Protein AF-A0A1Y1LLU5-F1 (afdb_monomer_lite)

Organism: Photinus pyralis (NCBI:txid7054)

Foldseek 3Di:
DPPPPPPPPDDPDPDADPDWDDDPNDTDRDDDDQVRLQCVQLVVCVVVVHPPSVVRGNCVVLVVVLVVCVVVVHDPLRSCVSNPPPPPVVVVVVVVVVVVVVPPPPPVVVVVVVPDD

Secondary structure (DSSP, 8-state):
--S----------S---S-EEEETTEEEE-PPPHHHHHHHHHHHHHHTT-S-GGG--THHHHHHHHHHHHHTT--HHHHHHHHS-STTHHHHHHHHHHHHHHHS--HHHHHHTSS--

Radius of gyration: 25.37 Å; chains: 1; bounding box: 86×36×38 Å

pLDDT: mean 70.32, std 16.19, range [38.69, 91.88]

Sequence (117 aa):
TLIKKVCKSTSIHSNSSTTLTFRNGYCINAPIGINTIDKMPRIIADFLQLPNPELYTGHCFRRSSVTQVANSGGDMTTIKRHVAEGYIDTAESRRLAVAEMLSVPSKYHILKRLCEP

Structure (mmCIF, N/CA/C/O backbone):
data_AF-A0A1Y1LLU5-F1
#
_entry.id   AF-A0A1Y1LLU5-F1
#
loop_
_atom_site.group_PDB
_atom_site.id
_atom_site.type_symbol
_atom_site.label_atom_id
_atom_site.label_alt_id
_atom_site.label_comp_id
_atom_site.label_asym_id
_atom_site.label_entity_id
_atom_site.label_seq_id
_atom_site.pdbx_PDB_ins_code
_atom_site.Cartn_x
_atom_site.Cartn_y
_atom_site.Cartn_z
_atom_site.occupancy
_atom_site.B_iso_or_equiv
_atom_site.auth_seq_id
_atom_site.auth_comp_id
_atom_site.auth_asym_id
_atom_site.auth_atom_id
_atom_site.pdbx_PDB_model_num
ATOM 1 N N . THR A 1 1 ? -15.930 23.152 2.549 1.00 39.94 1 THR A N 1
ATOM 2 C CA . THR A 1 1 ? -14.935 23.833 3.411 1.00 39.94 1 THR A CA 1
ATOM 3 C C . THR A 1 1 ? -14.328 22.803 4.345 1.00 39.94 1 THR A C 1
ATOM 5 O O . THR A 1 1 ? -15.098 21.991 4.823 1.00 39.94 1 THR A O 1
ATOM 8 N N . LEU A 1 2 ? -13.001 22.823 4.569 1.00 40.31 2 LEU A N 1
ATOM 9 C CA . LEU A 1 2 ? -12.196 21.907 5.423 1.00 40.31 2 LEU A CA 1
ATOM 10 C C . LEU A 1 2 ? -11.565 20.648 4.785 1.00 40.31 2 LEU A C 1
ATOM 12 O O . LEU A 1 2 ? -11.556 19.593 5.395 1.00 40.31 2 LEU A O 1
ATOM 16 N N . ILE A 1 3 ? -10.908 20.764 3.623 1.00 39.59 3 ILE A N 1
ATOM 17 C CA . ILE A 1 3 ? -9.752 19.883 3.310 1.00 39.59 3 ILE A CA 1
ATOM 18 C C . ILE A 1 3 ? -8.638 20.662 2.593 1.00 39.59 3 ILE A C 1
ATOM 20 O O . ILE A 1 3 ? -7.985 20.192 1.668 1.00 39.59 3 ILE A O 1
ATOM 24 N N . LYS A 1 4 ? -8.438 21.922 2.987 1.00 41.09 4 LYS A N 1
ATOM 25 C CA . LYS A 1 4 ? -7.309 22.740 2.528 1.00 41.09 4 LYS A CA 1
ATOM 26 C C . LYS A 1 4 ? -6.692 23.461 3.715 1.00 41.09 4 LYS A C 1
ATOM 28 O O . LYS A 1 4 ? -6.829 24.667 3.877 1.00 41.09 4 LYS A O 1
ATOM 33 N N . LYS A 1 5 ? -5.994 22.702 4.551 1.00 38.69 5 LYS A N 1
ATOM 34 C CA . LYS A 1 5 ? -4.865 23.242 5.306 1.00 38.69 5 LYS A CA 1
ATOM 35 C C . LYS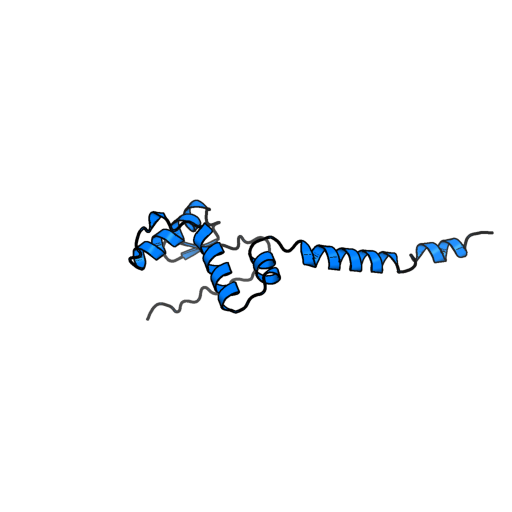 A 1 5 ? -3.702 22.300 5.053 1.00 38.69 5 LYS A C 1
ATOM 37 O O . LYS A 1 5 ? -3.439 21.376 5.810 1.00 38.69 5 LYS A O 1
ATOM 42 N N . VAL A 1 6 ? -3.123 22.493 3.868 1.00 44.34 6 VAL A N 1
ATOM 43 C CA . VAL A 1 6 ? -1.887 21.862 3.414 1.00 44.34 6 VAL A CA 1
ATOM 44 C C . VAL A 1 6 ? -0.883 22.006 4.547 1.00 44.34 6 VAL A C 1
ATOM 46 O O . VAL A 1 6 ? -0.507 23.122 4.910 1.00 44.34 6 VAL A O 1
ATOM 49 N N . CYS A 1 7 ? -0.531 20.870 5.146 1.00 41.09 7 CYS A N 1
ATOM 50 C CA . CYS A 1 7 ? 0.595 20.747 6.050 1.00 41.09 7 CYS A CA 1
ATOM 51 C C . CYS A 1 7 ? 1.797 21.303 5.283 1.00 41.09 7 CYS A C 1
ATOM 53 O O . CYS A 1 7 ? 2.224 20.721 4.289 1.00 41.09 7 CYS A O 1
ATOM 55 N N . LYS A 1 8 ? 2.232 22.509 5.653 1.00 40.09 8 LYS A N 1
ATOM 56 C CA . LYS A 1 8 ? 3.354 23.208 5.030 1.00 40.09 8 LYS A CA 1
ATOM 57 C C . LYS A 1 8 ? 4.548 22.260 5.129 1.00 40.09 8 LYS A C 1
ATOM 59 O O . LYS A 1 8 ? 4.920 21.895 6.240 1.00 40.09 8 LYS A O 1
ATOM 64 N N . SER A 1 9 ? 5.067 21.808 3.988 1.00 40.53 9 SER A N 1
ATOM 65 C CA . SER A 1 9 ? 6.236 20.933 3.913 1.00 40.53 9 SER A CA 1
ATOM 66 C C . SER A 1 9 ? 7.421 21.634 4.565 1.00 40.53 9 SER A C 1
ATOM 68 O O . SER A 1 9 ? 8.080 22.472 3.953 1.00 40.53 9 SER A O 1
ATOM 70 N N . THR A 1 10 ? 7.657 21.330 5.837 1.00 42.62 10 THR A N 1
ATOM 71 C CA . THR A 1 10 ? 8.882 21.701 6.527 1.00 42.62 10 THR A CA 1
ATOM 72 C C . THR A 1 10 ? 10.021 20.939 5.865 1.00 42.62 10 THR A C 1
ATOM 74 O O . THR A 1 10 ? 9.964 19.718 5.745 1.00 42.62 10 THR A O 1
ATOM 77 N N . SER A 1 11 ? 11.002 21.711 5.398 1.00 39.03 11 SER A N 1
ATOM 78 C CA . SER A 1 11 ? 12.353 21.325 4.991 1.00 39.03 11 SER A CA 1
ATOM 79 C C . SER A 1 11 ? 12.754 19.911 5.426 1.00 39.03 11 SER A C 1
ATOM 81 O O . SER A 1 11 ? 12.921 19.625 6.612 1.00 39.03 11 SER A O 1
ATOM 83 N N . ILE A 1 12 ? 12.911 19.045 4.430 1.00 46.44 12 ILE A N 1
ATOM 84 C CA . ILE A 1 12 ? 13.536 17.728 4.530 1.00 46.44 12 ILE A CA 1
ATOM 85 C C . ILE A 1 12 ? 15.015 17.962 4.870 1.00 46.44 12 ILE A C 1
ATOM 87 O O . ILE A 1 12 ? 15.839 18.169 3.984 1.00 46.44 12 ILE A O 1
ATOM 91 N N . HIS A 1 13 ? 15.345 17.985 6.161 1.00 38.91 13 HIS A N 1
ATOM 92 C CA . HIS A 1 13 ? 16.719 17.888 6.647 1.00 38.91 13 HIS A CA 1
ATOM 93 C C . HIS A 1 13 ? 16.867 16.578 7.440 1.00 38.91 13 HIS A C 1
ATOM 95 O O . HIS A 1 13 ? 15.957 16.160 8.155 1.00 38.91 13 HIS A O 1
ATOM 101 N N . SER A 1 14 ? 17.988 15.913 7.174 1.00 52.91 14 SER A N 1
ATOM 102 C CA . SER A 1 14 ? 18.435 14.547 7.491 1.00 52.91 14 SER A CA 1
ATOM 103 C C . SER A 1 14 ? 17.837 13.803 8.709 1.00 52.91 14 SER A C 1
ATOM 105 O O . SER A 1 14 ? 17.745 14.321 9.816 1.00 52.91 14 SER A O 1
ATOM 107 N N . ASN A 1 15 ? 17.547 12.507 8.477 1.00 51.94 15 ASN A N 1
ATOM 108 C CA . ASN A 1 15 ? 17.123 11.442 9.416 1.00 51.94 15 ASN A CA 1
ATOM 109 C C . ASN A 1 15 ? 15.647 11.420 9.877 1.00 51.94 15 ASN A C 1
ATOM 111 O O . ASN A 1 15 ? 15.359 11.078 11.022 1.00 51.94 15 ASN A O 1
ATOM 115 N N . SER A 1 16 ? 14.688 11.736 9.001 1.00 55.38 16 SER A N 1
ATOM 116 C CA . SER A 1 16 ? 13.254 11.696 9.333 1.00 55.38 16 SER A CA 1
ATOM 117 C C . SER A 1 16 ? 12.587 10.374 8.928 1.00 55.38 16 SER A C 1
ATOM 119 O O . SER A 1 16 ? 12.651 9.954 7.775 1.00 55.38 16 SER A O 1
ATOM 121 N N . SER A 1 17 ? 11.909 9.716 9.877 1.00 58.12 17 SER A N 1
ATOM 122 C CA . SER A 1 17 ? 11.008 8.596 9.585 1.00 58.12 17 SER A CA 1
ATOM 123 C C . SER A 1 17 ? 9.943 9.045 8.577 1.00 58.12 17 SER A C 1
ATOM 125 O O . SER A 1 17 ? 9.296 10.071 8.760 1.00 58.12 17 SER A O 1
ATOM 127 N N . THR A 1 18 ? 9.757 8.297 7.493 1.00 63.16 18 THR A N 1
ATOM 128 C CA . THR A 1 18 ? 8.875 8.634 6.357 1.00 63.16 18 THR A CA 1
ATOM 129 C C . THR A 1 18 ? 7.378 8.448 6.644 1.00 63.16 18 THR A C 1
ATOM 131 O O . THR A 1 18 ? 6.568 8.393 5.721 1.00 63.16 18 THR A O 1
ATOM 134 N N . THR A 1 19 ? 6.972 8.364 7.913 1.00 68.81 19 THR A N 1
ATOM 135 C CA . THR A 1 19 ? 5.587 8.088 8.312 1.00 68.81 19 THR A CA 1
ATOM 136 C C . THR A 1 19 ? 5.070 9.134 9.292 1.00 68.81 19 THR A C 1
ATOM 138 O O . THR A 1 19 ? 5.678 9.386 10.329 1.00 68.81 19 THR A O 1
ATOM 141 N N . LEU A 1 20 ? 3.908 9.710 8.986 1.00 78.50 20 LEU A N 1
AT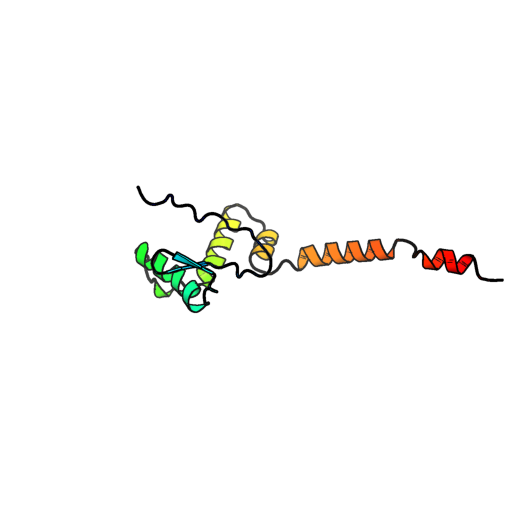OM 142 C CA . LEU A 1 20 ? 3.242 10.700 9.829 1.00 78.50 20 LEU A CA 1
ATOM 143 C C . LEU A 1 20 ? 1.993 10.088 10.463 1.00 78.50 20 LEU A C 1
ATOM 145 O O . LEU A 1 20 ? 1.214 9.414 9.793 1.00 78.50 20 LEU A O 1
ATOM 149 N N . THR A 1 21 ? 1.778 10.361 11.747 1.00 77.81 21 THR A N 1
ATOM 150 C CA . THR A 1 21 ? 0.544 10.005 12.453 1.00 77.81 21 THR A CA 1
ATOM 151 C C . THR A 1 21 ? -0.228 11.273 12.790 1.00 77.81 21 THR A C 1
ATOM 153 O O . THR A 1 21 ? 0.334 12.221 13.338 1.00 77.81 21 THR A O 1
ATOM 156 N N . PHE A 1 22 ? -1.527 11.294 12.502 1.00 81.12 22 PHE A N 1
ATOM 157 C CA . PHE A 1 22 ? -2.398 12.402 12.884 1.00 81.12 22 PHE A CA 1
ATOM 158 C C . PHE A 1 22 ? -3.023 12.134 14.256 1.00 81.12 22 PHE A C 1
ATOM 160 O O . PHE A 1 22 ? -3.690 11.116 14.447 1.00 81.12 22 PHE A O 1
ATOM 167 N N . ARG A 1 23 ? -2.805 13.028 15.226 1.00 77.44 23 ARG A N 1
ATOM 168 C CA . ARG A 1 23 ? -3.409 12.952 16.565 1.00 77.44 23 ARG A CA 1
ATOM 169 C C . ARG A 1 23 ? -3.881 14.328 17.008 1.00 77.44 23 ARG A C 1
ATOM 171 O O . ARG A 1 23 ? -3.129 15.294 16.942 1.00 77.44 23 ARG A O 1
ATOM 178 N N . ASN A 1 24 ? -5.122 14.402 17.487 1.00 79.00 24 ASN A N 1
ATOM 179 C CA . ASN A 1 24 ? -5.699 15.598 18.108 1.00 79.00 24 ASN A CA 1
ATOM 180 C C . ASN A 1 24 ? -5.564 16.894 17.273 1.00 79.00 24 ASN A C 1
ATOM 182 O O . ASN A 1 24 ? -5.330 17.964 17.825 1.00 79.00 24 ASN A O 1
ATOM 186 N N . GLY A 1 25 ? -5.658 16.801 15.941 1.00 82.12 25 GLY A N 1
ATOM 187 C CA . GLY A 1 25 ? -5.526 17.958 15.043 1.00 82.12 25 GLY A CA 1
ATOM 188 C C . GLY A 1 25 ? -4.099 18.273 14.571 1.00 82.12 25 GLY A C 1
ATOM 189 O O . GLY A 1 25 ? -3.932 19.166 13.741 1.00 82.12 25 GLY A O 1
ATOM 190 N N . TYR A 1 26 ? -3.086 17.541 15.047 1.00 80.88 26 TYR A N 1
ATOM 191 C CA . TYR A 1 26 ? -1.675 17.767 14.724 1.00 80.88 26 TYR A CA 1
ATOM 192 C C . TYR A 1 26 ? -1.040 16.560 14.021 1.00 80.88 26 TYR A C 1
ATOM 194 O O . TYR A 1 26 ? -1.361 15.403 14.306 1.00 80.88 26 TYR A O 1
ATOM 202 N N . CYS A 1 27 ? -0.100 16.838 13.114 1.00 81.25 27 CYS A N 1
ATOM 203 C CA . CYS A 1 27 ? 0.746 15.829 12.479 1.00 81.25 27 CYS A CA 1
ATOM 204 C C . CYS A 1 27 ? 1.982 15.580 13.348 1.00 81.25 27 CYS A C 1
ATOM 206 O O . CYS A 1 27 ? 2.773 16.493 13.576 1.00 81.25 27 CYS A O 1
ATOM 208 N N . ILE A 1 28 ? 2.157 14.345 13.805 1.00 80.88 28 ILE A N 1
ATOM 209 C CA . ILE A 1 28 ? 3.314 13.904 14.583 1.00 80.88 28 ILE A CA 1
ATOM 210 C C . ILE A 1 28 ? 4.167 13.006 13.688 1.00 80.88 28 ILE A C 1
ATOM 212 O O . ILE A 1 28 ? 3.646 12.091 13.045 1.00 80.88 28 ILE A O 1
ATOM 216 N N . ASN A 1 29 ? 5.478 13.247 13.657 1.00 74.50 29 ASN A N 1
ATOM 217 C CA . ASN A 1 29 ? 6.423 12.344 13.011 1.00 74.50 29 ASN A CA 1
ATOM 218 C C . ASN A 1 29 ? 6.681 11.148 13.937 1.00 74.50 29 ASN A C 1
ATOM 220 O O . ASN A 1 29 ? 7.522 11.212 14.831 1.00 74.50 29 ASN A O 1
ATOM 224 N N . ALA A 1 30 ? 5.870 10.104 13.783 1.00 76.75 30 ALA A N 1
ATOM 225 C CA . ALA A 1 30 ? 5.935 8.890 14.580 1.00 76.75 30 ALA A CA 1
ATOM 226 C C . ALA A 1 30 ? 5.933 7.672 13.645 1.00 76.75 30 ALA A C 1
ATOM 228 O O . ALA A 1 30 ? 5.094 7.619 12.737 1.00 76.75 30 ALA A O 1
ATOM 229 N N . PRO A 1 31 ? 6.831 6.692 13.863 1.00 75.19 31 PRO A N 1
ATOM 230 C CA . PRO A 1 31 ? 6.856 5.462 13.087 1.00 75.19 31 PRO A CA 1
ATOM 231 C C . PRO A 1 31 ? 5.524 4.720 13.231 1.00 75.19 31 PRO A C 1
ATOM 233 O O . PRO A 1 31 ? 5.091 4.400 14.340 1.00 75.19 31 PRO A O 1
ATOM 236 N N . ILE A 1 32 ? 4.859 4.447 12.107 1.00 79.38 32 ILE A N 1
ATOM 237 C CA . ILE A 1 32 ? 3.643 3.631 12.103 1.00 79.38 32 ILE A CA 1
ATOM 238 C C . ILE A 1 32 ? 4.047 2.169 12.322 1.00 79.38 32 ILE A C 1
ATOM 240 O O . ILE A 1 32 ? 4.850 1.615 11.575 1.00 79.38 32 ILE A O 1
ATOM 244 N N . GLY A 1 33 ? 3.479 1.536 13.349 1.00 78.38 33 GLY A N 1
ATOM 245 C CA . GLY A 1 33 ? 3.719 0.122 13.631 1.00 78.38 33 GLY A CA 1
ATOM 246 C C . GLY A 1 33 ? 3.065 -0.810 12.605 1.00 78.38 33 GLY A C 1
ATOM 247 O O . GLY A 1 33 ? 2.010 -0.497 12.048 1.00 78.38 33 GLY A O 1
ATOM 248 N N . ILE A 1 34 ? 3.649 -1.999 12.419 1.00 78.00 34 ILE A N 1
ATOM 249 C CA . ILE A 1 34 ? 3.132 -3.037 11.509 1.00 78.00 34 ILE A CA 1
ATOM 250 C C . ILE A 1 34 ? 1.670 -3.397 11.806 1.00 78.00 34 ILE A C 1
ATOM 252 O O . ILE A 1 34 ? 0.867 -3.504 10.887 1.00 78.00 34 ILE A O 1
ATOM 256 N N . ASN A 1 35 ? 1.294 -3.449 13.088 1.00 81.69 35 ASN A N 1
ATOM 257 C CA . ASN A 1 35 ? -0.072 -3.741 13.535 1.00 81.69 35 ASN A CA 1
ATOM 258 C C . ASN A 1 35 ? -1.100 -2.702 13.068 1.00 81.69 35 ASN A C 1
ATOM 260 O O . ASN A 1 35 ? -2.287 -3.002 12.989 1.00 81.69 35 ASN A O 1
ATOM 264 N N . THR A 1 36 ? -0.667 -1.468 12.807 1.00 81.75 36 THR A N 1
ATOM 265 C CA . THR A 1 36 ? -1.544 -0.412 12.297 1.00 81.75 36 THR A CA 1
ATOM 266 C C . THR A 1 36 ? -1.714 -0.552 10.791 1.00 81.75 36 THR A C 1
ATOM 268 O O . THR A 1 36 ? -2.839 -0.482 10.308 1.00 81.75 36 THR A O 1
ATOM 271 N N . ILE A 1 37 ? -0.623 -0.792 10.052 1.00 82.31 37 ILE A N 1
ATOM 272 C CA . ILE A 1 37 ? -0.676 -0.990 8.595 1.00 82.31 37 ILE A CA 1
ATOM 273 C C . ILE A 1 37 ? -1.455 -2.260 8.243 1.00 82.31 37 ILE A C 1
ATOM 275 O O . ILE A 1 37 ? -2.239 -2.242 7.301 1.00 82.31 37 ILE A O 1
ATOM 279 N N . ASP A 1 38 ? -1.302 -3.330 9.021 1.00 83.25 38 ASP A N 1
ATOM 280 C CA . ASP A 1 38 ? -1.991 -4.601 8.784 1.00 83.25 38 ASP A CA 1
ATOM 281 C C . ASP A 1 38 ? -3.517 -4.502 8.948 1.00 83.25 38 ASP A C 1
ATOM 283 O O . ASP A 1 38 ? -4.262 -5.173 8.242 1.00 83.25 38 ASP A O 1
ATOM 287 N N . LYS A 1 39 ? -3.991 -3.595 9.813 1.00 86.31 39 LYS A N 1
ATOM 288 C CA . LYS A 1 39 ? -5.424 -3.335 10.031 1.00 86.31 39 LYS A CA 1
ATOM 289 C C . LYS A 1 39 ? -6.048 -2.396 8.997 1.00 86.31 39 LYS A C 1
ATOM 291 O O . LYS A 1 39 ? -7.270 -2.366 8.876 1.00 86.31 39 LYS A O 1
ATOM 296 N N . MET A 1 40 ? -5.252 -1.618 8.262 1.00 87.25 40 MET A N 1
ATOM 297 C CA . MET A 1 40 ? -5.772 -0.650 7.284 1.00 87.25 40 MET A CA 1
ATOM 298 C C . MET A 1 40 ? -6.640 -1.292 6.186 1.00 87.25 40 MET A C 1
ATOM 300 O O . MET A 1 40 ? -7.731 -0.778 5.945 1.00 87.25 40 MET A O 1
ATOM 304 N N . PRO A 1 41 ? -6.240 -2.408 5.544 1.00 85.56 41 PRO A N 1
ATOM 305 C CA . PRO A 1 41 ? -7.060 -3.084 4.537 1.00 85.56 41 PRO A CA 1
ATOM 306 C C . PRO A 1 41 ? -8.408 -3.544 5.086 1.00 85.56 41 PRO A C 1
ATOM 308 O O . PRO A 1 41 ? -9.420 -3.369 4.415 1.00 85.56 41 PRO A O 1
ATOM 311 N N . ARG A 1 42 ? -8.431 -4.063 6.318 1.00 87.94 42 ARG A N 1
ATOM 312 C CA . ARG A 1 42 ? -9.663 -4.449 7.007 1.00 87.94 42 ARG A CA 1
ATOM 313 C C . ARG A 1 42 ? -10.595 -3.255 7.216 1.00 87.94 42 ARG A C 1
ATOM 315 O O . ARG A 1 42 ? -11.760 -3.341 6.858 1.00 87.94 42 ARG A O 1
ATOM 322 N N . ILE A 1 43 ? -10.079 -2.128 7.717 1.00 88.31 43 ILE A N 1
ATOM 323 C CA . ILE A 1 43 ? -10.877 -0.900 7.910 1.00 88.31 43 ILE A CA 1
ATOM 324 C C . ILE A 1 43 ? -11.464 -0.414 6.576 1.00 88.31 43 ILE A C 1
ATOM 326 O O . ILE A 1 43 ? -12.616 0.007 6.518 1.00 88.31 43 ILE A O 1
ATOM 330 N N . ILE A 1 44 ? -10.683 -0.484 5.494 1.00 88.81 44 ILE A N 1
ATOM 331 C CA . ILE A 1 44 ? -11.141 -0.118 4.148 1.00 88.81 44 ILE A CA 1
ATOM 332 C C . ILE A 1 44 ? -12.231 -1.084 3.660 1.00 88.81 44 ILE A C 1
ATOM 334 O O . ILE A 1 44 ? -13.223 -0.636 3.089 1.00 88.81 44 ILE A O 1
ATOM 338 N N . ALA A 1 45 ? -12.073 -2.389 3.895 1.00 88.56 45 ALA A N 1
ATOM 339 C CA . ALA A 1 45 ? -13.060 -3.403 3.529 1.00 88.56 45 ALA A CA 1
ATOM 340 C C . ALA A 1 45 ? -14.373 -3.246 4.313 1.00 88.56 45 ALA A C 1
ATOM 342 O O . ALA A 1 45 ? -15.440 -3.318 3.708 1.00 88.56 45 ALA A O 1
ATOM 343 N N . ASP A 1 46 ? -14.292 -2.951 5.615 1.00 89.94 46 ASP A N 1
ATOM 344 C CA . ASP A 1 46 ? -15.443 -2.636 6.470 1.00 89.94 46 ASP A CA 1
ATOM 345 C C . ASP A 1 46 ? -16.174 -1.382 5.966 1.00 89.94 46 ASP A C 1
ATOM 347 O O . ASP A 1 46 ? -17.397 -1.374 5.834 1.00 89.94 46 ASP A O 1
ATOM 351 N N . PHE A 1 47 ? -15.426 -0.328 5.618 1.00 91.44 47 PHE A N 1
ATOM 352 C CA . PHE A 1 47 ? -15.990 0.910 5.076 1.00 91.44 47 PHE A CA 1
ATOM 353 C C . PHE A 1 47 ? -16.698 0.698 3.729 1.00 91.44 47 PHE A C 1
ATOM 355 O O . PHE A 1 47 ? -17.756 1.276 3.487 1.00 91.44 47 PHE A O 1
ATOM 362 N N . LEU A 1 48 ? -16.130 -0.142 2.860 1.00 90.25 48 LEU A N 1
ATOM 363 C CA . LEU A 1 48 ? -16.696 -0.500 1.555 1.00 90.25 48 LEU A CA 1
ATOM 364 C C . LEU A 1 48 ? -17.762 -1.608 1.632 1.00 90.25 48 LEU A C 1
ATOM 366 O O . LEU A 1 48 ? -18.314 -1.969 0.595 1.00 90.25 48 LEU A O 1
ATOM 370 N N . GLN A 1 49 ? -18.050 -2.139 2.828 1.00 91.88 49 GLN A N 1
ATOM 371 C CA . GLN A 1 49 ? -18.994 -3.240 3.070 1.00 91.88 49 GLN A CA 1
ATOM 372 C C . GLN A 1 49 ? -18.687 -4.499 2.239 1.00 91.88 49 GLN A C 1
ATOM 374 O O . GLN A 1 49 ? -19.584 -5.173 1.731 1.00 91.88 49 GLN A O 1
ATOM 379 N N . LEU A 1 50 ? -17.400 -4.821 2.086 1.00 88.69 50 LEU A N 1
ATOM 380 C CA . LEU A 1 50 ? -16.965 -6.015 1.365 1.00 88.69 50 LEU A CA 1
ATOM 381 C C . LEU A 1 50 ? -17.193 -7.288 2.201 1.00 88.69 50 LEU A C 1
ATOM 383 O O . LEU A 1 50 ? -17.079 -7.259 3.429 1.00 88.69 50 LEU A O 1
ATOM 387 N N . PRO A 1 51 ? -17.478 -8.434 1.557 1.00 87.19 51 PRO A N 1
ATOM 388 C CA . PRO A 1 51 ? -17.627 -9.697 2.265 1.00 87.19 51 PRO A CA 1
ATOM 389 C C . PRO A 1 51 ? -16.290 -10.139 2.876 1.00 87.19 51 PRO A C 1
ATOM 391 O O . PRO A 1 51 ? -15.250 -10.091 2.223 1.00 87.19 51 PRO A O 1
ATOM 394 N N . ASN A 1 52 ? -16.341 -10.652 4.107 1.00 85.25 52 ASN A N 1
ATOM 395 C CA . ASN A 1 52 ? -15.193 -11.202 4.842 1.00 85.25 52 ASN A CA 1
ATOM 396 C C . ASN A 1 52 ? -14.023 -10.208 5.032 1.00 85.25 52 ASN A C 1
ATOM 398 O O . ASN A 1 52 ? -12.909 -10.466 4.567 1.00 85.25 52 ASN A O 1
ATOM 402 N N . PRO A 1 53 ? -14.231 -9.100 5.766 1.00 81.12 53 PRO A N 1
ATOM 403 C CA . PRO A 1 53 ? -13.202 -8.083 6.015 1.00 81.12 53 PRO A CA 1
ATOM 404 C C . PRO A 1 53 ? -11.952 -8.630 6.732 1.00 81.12 53 PRO A C 1
ATOM 406 O O . PRO A 1 53 ? -10.856 -8.108 6.547 1.00 81.12 53 PRO A O 1
ATOM 409 N N . GLU A 1 54 ? -12.085 -9.725 7.488 1.00 82.00 54 GLU A N 1
ATOM 410 C CA . GLU A 1 54 ? -10.983 -10.409 8.188 1.00 82.00 54 GLU A CA 1
ATOM 411 C C . GLU A 1 54 ? -9.925 -11.009 7.244 1.00 82.00 54 GLU A C 1
ATOM 413 O O . GLU A 1 54 ? -8.793 -11.254 7.654 1.00 82.00 54 GLU A O 1
ATOM 418 N N . LEU A 1 55 ? -10.266 -11.242 5.971 1.00 83.12 55 LEU A N 1
ATOM 419 C CA . LEU A 1 55 ? -9.322 -11.766 4.978 1.00 83.12 55 LEU A CA 1
ATOM 420 C C . LEU A 1 55 ? -8.395 -10.681 4.409 1.00 83.12 55 LEU A C 1
ATOM 422 O O . LEU A 1 55 ? -7.404 -10.999 3.746 1.00 83.12 55 LEU A O 1
ATOM 426 N N . TYR A 1 56 ? -8.704 -9.406 4.655 1.00 81.81 56 TYR A N 1
ATOM 427 C CA . TYR A 1 56 ? -7.939 -8.274 4.153 1.00 81.81 56 TYR A CA 1
ATOM 428 C C . TYR A 1 56 ? -6.830 -7.905 5.149 1.00 81.81 56 TYR A C 1
ATOM 430 O O . TYR A 1 56 ? -7.026 -7.100 6.057 1.00 81.81 56 TYR A O 1
ATOM 438 N N . THR A 1 57 ? -5.648 -8.497 4.955 1.00 85.81 57 THR A N 1
ATOM 439 C CA . THR A 1 57 ? -4.422 -8.231 5.735 1.00 85.81 57 THR A CA 1
ATOM 440 C C . THR A 1 57 ? -3.479 -7.286 4.994 1.00 85.81 57 THR A C 1
ATOM 442 O O . THR A 1 57 ? -3.668 -7.001 3.807 1.00 85.81 57 THR A O 1
ATOM 445 N N . GLY A 1 58 ? -2.406 -6.821 5.641 1.00 77.81 58 GLY A N 1
ATOM 446 C CA . GLY A 1 58 ? -1.422 -5.906 5.047 1.00 77.81 58 GLY A CA 1
ATOM 447 C C . GLY A 1 58 ? -0.823 -6.396 3.720 1.00 77.81 58 GLY A C 1
ATOM 448 O O . GLY A 1 58 ? -0.446 -5.592 2.865 1.00 77.81 58 GLY A O 1
ATOM 449 N N . HIS A 1 59 ? -0.804 -7.713 3.483 1.00 83.25 59 HIS A N 1
ATOM 450 C CA . HIS A 1 59 ? -0.318 -8.300 2.233 1.00 83.25 59 HIS A CA 1
ATOM 451 C C . HIS A 1 59 ? -1.218 -7.993 1.021 1.00 83.25 59 HIS A C 1
ATOM 453 O O . HIS A 1 59 ? -0.749 -8.032 -0.122 1.00 83.25 59 HIS A O 1
ATOM 459 N N . CYS A 1 60 ? -2.488 -7.644 1.245 1.00 84.38 60 CYS A N 1
ATOM 460 C CA . CYS A 1 60 ? -3.425 -7.277 0.188 1.00 84.38 60 CYS A CA 1
ATOM 461 C C . CYS A 1 60 ? -2.937 -6.074 -0.620 1.00 84.38 60 CYS A C 1
ATOM 463 O O . CYS A 1 60 ? -3.090 -6.081 -1.835 1.00 84.38 60 CYS A O 1
ATOM 465 N N . PHE A 1 61 ? -2.269 -5.093 -0.003 1.00 82.56 61 PHE A N 1
ATOM 466 C CA . PHE A 1 61 ? -1.739 -3.941 -0.740 1.00 82.56 61 PHE A CA 1
ATOM 467 C C . PHE A 1 61 ? -0.675 -4.335 -1.770 1.00 82.56 61 PHE A C 1
ATOM 469 O O . PHE A 1 61 ? -0.732 -3.868 -2.906 1.00 82.56 61 PHE A O 1
ATOM 476 N N . ARG A 1 62 ? 0.244 -5.247 -1.418 1.00 81.94 62 ARG A N 1
ATOM 477 C CA . ARG A 1 62 ? 1.228 -5.780 -2.379 1.00 81.94 62 ARG A CA 1
ATOM 478 C C . ARG A 1 62 ? 0.552 -6.567 -3.496 1.00 81.94 62 ARG A C 1
ATOM 480 O O . ARG A 1 62 ? 0.928 -6.420 -4.650 1.00 81.94 62 ARG A O 1
ATOM 487 N N . ARG A 1 63 ? -0.451 -7.397 -3.182 1.00 84.31 63 ARG A N 1
ATOM 488 C CA . ARG A 1 63 ? -1.176 -8.158 -4.217 1.00 84.31 63 ARG A CA 1
ATOM 489 C C . ARG A 1 63 ? -1.929 -7.228 -5.163 1.00 84.31 63 ARG A C 1
ATOM 491 O O . ARG A 1 63 ? -1.812 -7.387 -6.370 1.00 84.31 63 ARG A O 1
ATOM 498 N N . SER A 1 64 ? -2.641 -6.241 -4.626 1.00 85.06 64 SER A N 1
ATOM 499 C CA . SER A 1 64 ? -3.375 -5.260 -5.424 1.00 85.06 64 SER A CA 1
ATOM 500 C C . SER A 1 64 ? -2.448 -4.434 -6.314 1.00 85.06 64 SER A C 1
ATOM 502 O O . SER A 1 64 ? -2.791 -4.212 -7.473 1.00 85.06 64 SER A O 1
ATOM 504 N N . SER A 1 65 ? -1.262 -4.036 -5.831 1.00 83.38 65 SER A N 1
ATOM 505 C CA . SER A 1 65 ? -0.304 -3.297 -6.665 1.00 83.38 65 SER A CA 1
ATOM 506 C C . SER A 1 65 ? 0.214 -4.148 -7.827 1.00 83.38 65 SER A C 1
ATOM 508 O O . SER A 1 65 ? 0.268 -3.677 -8.959 1.00 83.38 65 SER A O 1
ATOM 510 N N . VAL A 1 66 ? 0.500 -5.430 -7.589 1.00 84.75 66 VAL A N 1
ATOM 511 C CA . VAL A 1 66 ? 0.907 -6.373 -8.643 1.00 84.75 66 VAL A CA 1
ATOM 512 C C . VAL A 1 66 ? -0.190 -6.584 -9.667 1.00 84.75 66 VAL A C 1
ATOM 514 O O . VAL A 1 66 ? 0.077 -6.512 -10.862 1.00 84.75 66 VAL A O 1
ATOM 517 N N . THR A 1 67 ? -1.420 -6.823 -9.213 1.00 83.88 67 THR A N 1
ATOM 518 C CA . THR A 1 67 ? -2.569 -6.996 -10.104 1.00 83.88 67 THR A CA 1
ATOM 519 C C . THR A 1 67 ? -2.783 -5.751 -10.959 1.00 83.88 67 THR A C 1
ATOM 521 O O . THR A 1 67 ? -3.035 -5.867 -12.153 1.00 83.88 67 THR A O 1
ATOM 524 N N . GLN A 1 68 ? -2.621 -4.553 -10.389 1.00 85.44 68 GLN A N 1
ATOM 525 C CA . GLN A 1 68 ? -2.715 -3.307 -11.145 1.00 85.44 68 GLN A CA 1
ATOM 526 C C . GLN A 1 68 ? -1.615 -3.196 -12.211 1.00 85.44 68 GLN A C 1
ATOM 528 O O . GLN A 1 68 ? -1.915 -2.855 -13.354 1.00 85.44 68 GLN A O 1
ATOM 533 N N . VAL A 1 69 ? -0.366 -3.528 -11.868 1.00 84.38 69 VAL A N 1
ATOM 534 C CA . VAL A 1 69 ? 0.760 -3.536 -12.817 1.00 84.38 69 VAL A CA 1
ATOM 535 C C . VAL A 1 69 ? 0.533 -4.562 -13.933 1.00 84.38 69 VAL A C 1
ATOM 537 O O . VAL A 1 69 ? 0.723 -4.246 -15.106 1.00 84.38 69 VAL A O 1
ATOM 540 N N . ALA A 1 70 ? 0.050 -5.758 -13.601 1.00 84.44 70 ALA A N 1
ATOM 541 C CA . ALA A 1 70 ? -0.286 -6.787 -14.581 1.00 84.44 70 ALA A CA 1
ATOM 542 C C . ALA A 1 70 ? -1.415 -6.335 -15.524 1.00 84.44 70 ALA A C 1
ATOM 544 O O . ALA A 1 70 ? -1.293 -6.470 -16.739 1.00 84.44 70 ALA A O 1
ATOM 545 N N . ASN A 1 71 ? -2.471 -5.717 -14.985 1.00 84.62 71 ASN A N 1
ATOM 546 C CA . ASN A 1 71 ? -3.592 -5.205 -15.778 1.00 84.62 71 ASN A CA 1
ATOM 547 C C . ASN A 1 71 ? -3.182 -4.056 -16.711 1.00 84.62 71 ASN A C 1
ATOM 549 O O . ASN A 1 71 ? -3.761 -3.905 -17.781 1.00 84.62 71 ASN A O 1
ATOM 553 N N . SER A 1 72 ? -2.168 -3.267 -16.341 1.00 86.06 72 SER A N 1
ATOM 554 C CA . SER A 1 72 ? -1.582 -2.245 -17.221 1.00 86.06 72 SER A CA 1
ATOM 555 C C . SER A 1 72 ? -0.665 -2.802 -18.323 1.00 86.06 72 SER A C 1
ATOM 557 O O . SER A 1 72 ? -0.061 -2.021 -19.053 1.00 86.06 72 SER A O 1
ATOM 559 N N . GLY A 1 73 ? -0.546 -4.129 -18.453 1.00 85.81 73 GLY A N 1
ATOM 560 C CA . GLY A 1 73 ? 0.345 -4.777 -19.421 1.00 85.81 73 GLY A CA 1
ATOM 561 C C . GLY A 1 73 ? 1.803 -4.853 -18.961 1.00 85.81 73 GLY A C 1
ATOM 562 O O . GLY A 1 73 ? 2.709 -4.946 -19.785 1.00 85.81 73 GLY A O 1
ATOM 563 N N . GLY A 1 74 ? 2.051 -4.785 -17.651 1.00 80.00 74 GLY A N 1
ATOM 564 C CA . GLY A 1 74 ? 3.391 -4.901 -17.089 1.00 80.00 74 GLY A CA 1
ATOM 565 C C . GLY A 1 74 ? 3.981 -6.295 -17.303 1.00 80.00 74 GLY A C 1
ATOM 566 O O . GLY A 1 74 ? 3.387 -7.299 -16.915 1.00 80.00 74 GLY A O 1
ATOM 567 N N . ASP A 1 75 ? 5.179 -6.347 -17.884 1.00 82.50 75 ASP A N 1
ATOM 568 C CA . ASP A 1 75 ? 5.943 -7.579 -18.091 1.00 82.50 75 ASP A CA 1
ATOM 569 C C . ASP A 1 75 ? 6.289 -8.272 -16.750 1.00 82.50 75 ASP A C 1
ATOM 571 O O . ASP A 1 75 ? 6.451 -7.624 -15.708 1.00 82.50 75 ASP A O 1
ATOM 575 N N . MET A 1 76 ? 6.463 -9.597 -16.774 1.00 77.06 76 MET A N 1
ATOM 576 C CA . MET A 1 76 ? 6.891 -10.419 -15.636 1.00 77.06 76 MET A CA 1
ATOM 577 C C . MET A 1 76 ? 8.173 -9.889 -14.972 1.00 77.06 76 MET A C 1
ATOM 579 O O . MET A 1 76 ? 8.324 -9.962 -13.752 1.00 77.06 76 MET A O 1
ATOM 583 N N . THR A 1 77 ? 9.094 -9.323 -15.752 1.00 78.00 77 THR A N 1
ATOM 584 C CA . THR A 1 77 ? 10.315 -8.667 -15.250 1.00 78.00 77 THR A CA 1
ATOM 585 C C . THR A 1 77 ? 10.009 -7.430 -14.397 1.00 78.00 77 THR A C 1
ATOM 587 O O . THR A 1 77 ? 10.618 -7.219 -13.345 1.00 78.00 77 THR A O 1
ATOM 590 N N . THR A 1 78 ? 9.003 -6.651 -14.791 1.00 77.12 78 THR A N 1
ATOM 591 C CA . THR A 1 78 ? 8.543 -5.454 -14.077 1.00 77.12 78 THR 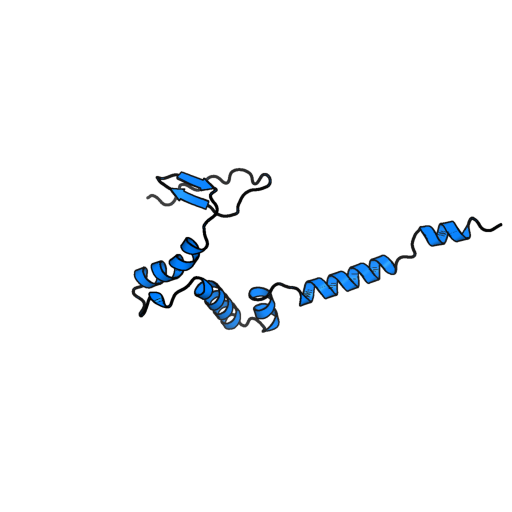A CA 1
ATOM 592 C C . THR A 1 78 ? 7.786 -5.814 -12.802 1.00 77.12 78 THR A C 1
ATOM 594 O O . THR A 1 78 ? 8.010 -5.195 -11.762 1.00 77.12 78 THR A O 1
ATOM 597 N N . ILE A 1 79 ? 6.962 -6.864 -12.836 1.00 77.75 79 ILE A N 1
ATOM 598 C CA . ILE A 1 79 ? 6.289 -7.396 -11.641 1.00 77.75 79 ILE A CA 1
ATOM 599 C C . ILE A 1 79 ? 7.317 -7.923 -10.636 1.00 77.75 79 ILE A C 1
ATOM 601 O O . ILE A 1 79 ? 7.234 -7.605 -9.448 1.00 77.75 79 ILE A O 1
ATOM 605 N N . LYS A 1 80 ? 8.325 -8.674 -11.103 1.00 77.25 80 LYS A N 1
ATOM 606 C CA . LYS A 1 80 ? 9.422 -9.153 -10.253 1.00 77.25 80 LYS A CA 1
ATOM 607 C C . LYS A 1 80 ? 10.125 -7.993 -9.563 1.00 77.25 80 LYS A C 1
ATOM 609 O O . LYS A 1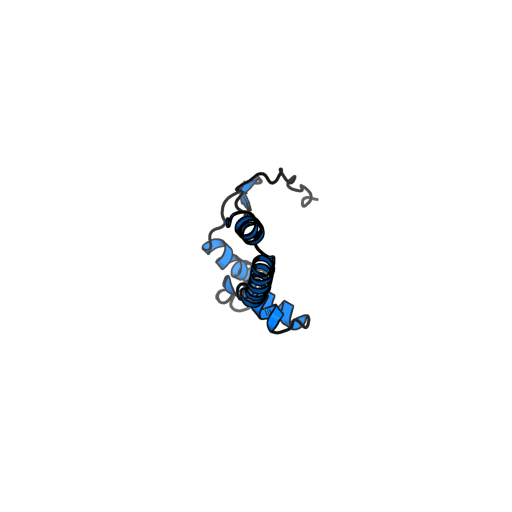 80 ? 10.237 -8.046 -8.349 1.00 77.25 80 LYS A O 1
ATOM 614 N N . ARG A 1 81 ? 10.470 -6.925 -10.290 1.00 73.38 81 ARG A N 1
ATOM 615 C CA . ARG A 1 81 ? 11.077 -5.703 -9.729 1.00 73.38 81 ARG A CA 1
ATOM 616 C C . ARG A 1 81 ? 10.199 -5.006 -8.679 1.00 73.38 81 ARG A C 1
ATOM 618 O O . ARG A 1 81 ? 10.721 -4.390 -7.758 1.00 73.38 81 ARG A O 1
ATOM 625 N N . HIS A 1 82 ? 8.876 -5.076 -8.824 1.00 72.38 82 HIS A N 1
ATOM 626 C CA . HIS A 1 82 ? 7.921 -4.424 -7.923 1.00 72.38 82 HIS A CA 1
ATOM 627 C C . HIS A 1 82 ? 7.668 -5.214 -6.621 1.00 72.38 82 HIS A C 1
ATOM 629 O O . HIS A 1 82 ? 7.297 -4.635 -5.602 1.00 72.38 82 HIS A O 1
ATOM 635 N N . VAL A 1 83 ? 7.859 -6.538 -6.643 1.00 70.31 83 VAL A N 1
ATOM 636 C CA . VAL A 1 83 ? 7.531 -7.467 -5.538 1.00 70.31 83 VAL A CA 1
ATOM 637 C C . VAL A 1 83 ? 8.767 -7.959 -4.805 1.00 70.31 83 VAL A C 1
ATOM 639 O O . VAL A 1 83 ? 8.734 -8.107 -3.580 1.00 70.31 83 VAL A O 1
ATOM 642 N N . ALA A 1 84 ? 9.811 -8.260 -5.569 1.00 62.50 84 ALA A N 1
ATOM 643 C CA . ALA A 1 84 ? 11.097 -8.743 -5.125 1.00 62.50 84 ALA A CA 1
ATOM 644 C C . ALA A 1 84 ? 12.134 -7.671 -5.467 1.00 62.50 84 ALA A C 1
ATOM 646 O O . ALA A 1 84 ? 12.239 -7.207 -6.598 1.00 62.50 84 ALA A O 1
ATOM 647 N N . GLU A 1 85 ? 12.870 -7.254 -4.452 1.00 55.19 85 GLU A N 1
ATOM 648 C CA . GLU A 1 85 ? 14.012 -6.352 -4.524 1.00 55.19 85 GLU A CA 1
ATOM 649 C C . GLU A 1 85 ? 14.808 -6.474 -5.839 1.00 55.19 85 GLU A C 1
ATOM 651 O O . GLU A 1 85 ? 15.187 -7.572 -6.251 1.00 55.19 85 GLU A O 1
ATOM 656 N N . GLY A 1 86 ? 15.062 -5.341 -6.502 1.00 48.31 86 GLY A N 1
ATOM 657 C CA . GLY A 1 86 ? 15.768 -5.233 -7.783 1.00 48.31 86 GLY A CA 1
ATOM 658 C C . GLY A 1 86 ? 17.238 -5.675 -7.755 1.00 48.31 86 GLY A C 1
ATOM 659 O O . GLY A 1 86 ? 18.139 -4.858 -7.946 1.00 48.31 86 GLY A O 1
ATOM 660 N N . TYR A 1 87 ? 17.491 -6.968 -7.567 1.00 48.88 87 TYR A N 1
ATOM 661 C CA . TYR A 1 87 ? 18.828 -7.567 -7.607 1.00 48.88 87 TYR A CA 1
ATOM 662 C C . TYR A 1 87 ? 19.259 -8.045 -8.992 1.00 48.88 87 TYR A C 1
ATOM 664 O O . TYR A 1 87 ? 20.433 -8.346 -9.177 1.00 48.88 87 TYR A O 1
ATOM 672 N N . ILE A 1 88 ? 18.353 -8.105 -9.970 1.00 55.47 88 ILE A N 1
ATOM 673 C CA . ILE A 1 88 ? 18.708 -8.601 -11.306 1.00 55.47 88 ILE A CA 1
ATOM 674 C C . ILE A 1 88 ? 19.414 -7.490 -12.101 1.00 55.47 88 ILE A C 1
ATOM 676 O O . ILE A 1 88 ? 20.562 -7.658 -12.502 1.00 55.47 88 ILE A O 1
ATOM 680 N N . ASP A 1 89 ? 18.800 -6.307 -12.201 1.00 56.03 89 ASP A N 1
ATOM 681 C CA . ASP A 1 89 ? 19.326 -5.223 -13.046 1.00 56.03 89 ASP A CA 1
ATOM 682 C C . ASP A 1 89 ? 20.498 -4.464 -12.381 1.00 56.03 89 ASP A C 1
ATOM 684 O O . ASP A 1 89 ? 21.470 -4.091 -13.037 1.00 56.03 89 ASP A O 1
ATOM 688 N N . THR A 1 90 ? 20.470 -4.274 -11.052 1.00 53.19 90 THR A N 1
ATOM 689 C CA . THR A 1 90 ? 21.546 -3.548 -10.342 1.00 53.19 90 THR A CA 1
ATOM 690 C C . THR A 1 90 ? 22.820 -4.369 -10.156 1.00 53.19 90 THR A C 1
ATOM 692 O O . THR A 1 90 ? 23.871 -3.789 -9.879 1.00 53.19 90 THR A O 1
ATOM 695 N N . ALA A 1 91 ? 22.758 -5.698 -10.280 1.00 59.09 91 ALA A N 1
ATOM 696 C CA . ALA A 1 91 ? 23.941 -6.548 -10.220 1.00 59.09 91 ALA A CA 1
ATOM 697 C C . ALA A 1 91 ? 24.709 -6.509 -11.546 1.00 59.09 91 ALA A C 1
ATOM 699 O O . ALA A 1 91 ? 25.921 -6.312 -11.521 1.00 59.09 91 ALA A O 1
ATOM 700 N N . GLU A 1 92 ? 24.030 -6.629 -12.692 1.00 63.34 92 GLU A N 1
ATOM 701 C CA . GLU A 1 92 ? 24.690 -6.561 -14.003 1.00 63.34 92 GLU A CA 1
ATOM 702 C C . GLU A 1 92 ? 25.302 -5.189 -14.278 1.00 63.34 92 GLU A C 1
ATOM 704 O O . GLU A 1 92 ? 26.493 -5.116 -14.580 1.00 63.34 92 GLU A O 1
ATOM 709 N N . SER A 1 93 ? 24.557 -4.092 -14.086 1.00 64.94 93 SER A N 1
ATOM 710 C CA . SER A 1 93 ? 25.113 -2.745 -14.294 1.00 64.94 93 SER A CA 1
ATOM 711 C C . SER A 1 93 ? 26.309 -2.465 -13.380 1.00 64.94 93 SER A C 1
ATOM 713 O O . SER A 1 93 ? 27.264 -1.807 -13.783 1.00 64.94 93 SER A O 1
ATOM 715 N N . ARG A 1 94 ? 26.303 -3.010 -12.156 1.00 67.25 94 ARG A N 1
ATOM 716 C CA . ARG A 1 94 ? 27.411 -2.865 -11.202 1.00 67.25 94 ARG A CA 1
ATOM 717 C C . ARG A 1 94 ? 28.614 -3.730 -11.583 1.00 67.25 94 ARG A C 1
ATOM 719 O O . ARG A 1 94 ? 29.742 -3.282 -11.412 1.00 67.25 94 ARG A O 1
ATOM 726 N N . ARG A 1 95 ? 28.403 -4.926 -12.146 1.00 74.19 95 ARG A N 1
ATOM 727 C CA . ARG A 1 95 ? 29.480 -5.768 -12.700 1.00 74.19 95 ARG A CA 1
ATOM 728 C C . ARG A 1 95 ? 30.122 -5.125 -13.928 1.00 74.19 95 ARG A C 1
ATOM 730 O O . ARG A 1 95 ? 31.345 -5.130 -14.013 1.00 74.19 95 ARG A O 1
ATOM 737 N N . LEU A 1 96 ? 29.327 -4.542 -14.827 1.00 77.88 96 LEU A N 1
ATOM 738 C CA . LEU A 1 96 ? 29.823 -3.826 -16.007 1.00 77.88 96 LEU A CA 1
ATOM 739 C C . LEU A 1 96 ? 30.601 -2.563 -15.618 1.00 77.88 96 LEU A C 1
ATOM 741 O O . LEU A 1 96 ? 31.714 -2.377 -16.096 1.00 77.88 96 LEU A O 1
ATOM 745 N N . ALA A 1 97 ? 30.089 -1.764 -14.676 1.00 79.50 97 ALA A N 1
ATOM 746 C CA . ALA A 1 97 ? 30.795 -0.584 -14.175 1.00 79.50 97 ALA A CA 1
ATOM 747 C C . ALA A 1 97 ? 32.131 -0.939 -13.495 1.00 79.50 97 ALA A C 1
ATOM 749 O O . ALA A 1 97 ? 33.133 -0.260 -13.700 1.00 79.50 97 ALA A O 1
ATOM 750 N N . VAL A 1 98 ? 32.176 -2.024 -12.709 1.00 77.44 98 VAL A N 1
ATOM 751 C CA . VAL A 1 98 ? 33.429 -2.507 -12.101 1.00 77.44 98 VAL A CA 1
ATOM 752 C C . VAL A 1 98 ? 34.393 -3.030 -13.167 1.00 77.44 98 VAL A C 1
ATOM 754 O O . VAL A 1 98 ? 35.581 -2.731 -13.099 1.00 77.44 98 VAL A O 1
ATOM 757 N N . ALA A 1 99 ? 33.910 -3.769 -14.169 1.00 80.12 99 ALA A N 1
ATOM 758 C CA . ALA A 1 99 ? 34.742 -4.244 -15.274 1.00 80.12 99 ALA A CA 1
ATOM 759 C C . ALA A 1 99 ? 35.349 -3.080 -16.077 1.00 80.12 99 ALA A C 1
ATOM 761 O O . ALA A 1 99 ? 36.530 -3.118 -16.412 1.00 80.12 99 ALA A O 1
ATOM 762 N N . GLU A 1 100 ? 34.580 -2.016 -16.315 1.00 84.69 100 GLU A N 1
ATOM 763 C CA . GLU A 1 100 ? 35.047 -0.794 -16.975 1.00 84.69 100 GLU A CA 1
ATOM 764 C C . GLU A 1 100 ? 36.095 -0.047 -16.132 1.00 84.69 100 GLU A C 1
ATOM 766 O O . GLU A 1 100 ? 37.157 0.314 -16.640 1.00 84.69 100 GLU A O 1
ATOM 771 N N . MET A 1 101 ? 35.865 0.093 -14.820 1.00 78.69 101 MET A N 1
ATOM 772 C CA . MET A 1 101 ? 36.836 0.682 -13.884 1.00 78.69 101 MET A CA 1
ATOM 773 C C . MET A 1 101 ? 38.140 -0.118 -13.775 1.00 78.69 101 MET A C 1
ATOM 775 O O . MET A 1 101 ? 39.182 0.452 -13.464 1.00 78.69 101 MET A O 1
ATOM 779 N N . LEU A 1 102 ? 38.101 -1.430 -14.009 1.00 76.25 102 LEU A N 1
ATOM 780 C CA . LEU A 1 102 ? 39.291 -2.284 -14.048 1.00 76.25 102 LEU A CA 1
ATOM 781 C C . LEU A 1 102 ? 39.966 -2.293 -15.427 1.00 76.25 102 LEU A C 1
ATOM 783 O O . LEU A 1 102 ? 41.149 -2.614 -15.5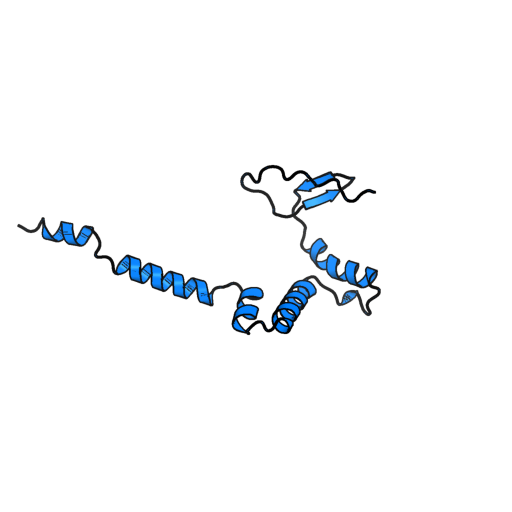22 1.00 76.25 102 LEU A O 1
ATOM 787 N N . SER A 1 103 ? 39.231 -1.943 -16.487 1.00 74.94 103 SER A N 1
ATOM 788 C CA . SER A 1 103 ? 39.739 -1.880 -17.859 1.00 74.94 103 SER A CA 1
ATOM 789 C C . SER A 1 103 ? 40.538 -0.608 -18.146 1.00 74.94 103 SER A C 1
ATOM 791 O O . SER A 1 103 ? 41.311 -0.594 -19.108 1.00 74.94 103 SER A O 1
ATOM 793 N N . VAL A 1 104 ? 40.390 0.459 -17.350 1.00 70.81 104 VAL A N 1
ATOM 794 C CA . VAL A 1 104 ? 41.327 1.587 -17.427 1.00 70.81 104 VAL A CA 1
ATOM 795 C C . VAL A 1 104 ? 42.680 1.138 -16.878 1.00 70.81 104 VAL A C 1
ATOM 797 O O . VAL A 1 104 ? 42.751 0.665 -15.740 1.00 70.81 104 VAL A O 1
ATOM 800 N N . PRO A 1 105 ? 43.780 1.289 -17.641 1.00 61.97 105 PRO A N 1
ATOM 801 C CA . PRO A 1 105 ? 45.101 0.985 -17.134 1.00 61.97 105 PRO A CA 1
ATOM 802 C C . PRO A 1 105 ? 45.366 1.909 -15.952 1.00 61.97 105 PRO A C 1
ATOM 804 O O . PRO A 1 105 ? 45.537 3.120 -16.082 1.00 61.97 105 PRO A O 1
ATOM 807 N N . SER A 1 106 ? 45.350 1.293 -14.778 1.00 53.16 106 SER A N 1
ATOM 808 C CA . SER A 1 106 ? 45.775 1.848 -13.512 1.00 53.16 106 SER A CA 1
ATOM 809 C C . SER A 1 106 ? 46.969 2.787 -13.716 1.00 53.16 106 SER A C 1
ATOM 811 O O . SER A 1 106 ? 48.011 2.387 -14.241 1.00 53.16 106 SER A O 1
ATOM 813 N N . LYS A 1 107 ? 46.823 4.042 -13.276 1.00 52.97 107 LYS A N 1
ATOM 814 C CA . LYS A 1 107 ? 47.868 5.085 -13.271 1.00 52.97 107 LYS A CA 1
ATOM 815 C C . LYS A 1 107 ? 49.195 4.580 -12.663 1.00 52.97 107 LYS A C 1
ATOM 817 O O . LYS A 1 107 ? 50.263 5.109 -12.956 1.00 52.97 107 LYS A O 1
ATOM 822 N N . TYR A 1 108 ? 49.128 3.509 -11.869 1.00 52.78 108 TYR A N 1
ATOM 823 C CA . TYR A 1 108 ? 50.249 2.816 -11.243 1.00 52.78 108 TYR A CA 1
ATOM 824 C C . TYR A 1 108 ? 51.062 1.911 -12.199 1.00 52.78 108 TYR A C 1
ATOM 826 O O . TYR A 1 108 ? 52.217 1.623 -11.902 1.00 52.78 108 TYR A O 1
ATOM 834 N N . HIS A 1 109 ? 50.532 1.501 -13.361 1.00 50.19 109 HIS A N 1
ATOM 835 C CA . HIS A 1 109 ? 51.297 0.753 -14.377 1.00 50.19 109 HIS A CA 1
ATOM 836 C C . HIS A 1 109 ? 52.235 1.664 -15.187 1.00 50.19 109 HIS A C 1
ATOM 838 O O . HIS A 1 109 ? 53.334 1.256 -15.551 1.00 50.19 109 HIS A O 1
ATOM 844 N N . ILE A 1 110 ? 51.836 2.920 -15.418 1.00 52.41 110 ILE A N 1
ATOM 845 C CA . ILE A 1 110 ? 52.662 3.925 -16.111 1.00 52.41 110 ILE A CA 1
ATOM 846 C C . ILE A 1 110 ? 53.856 4.352 -15.243 1.00 52.41 110 ILE A C 1
ATOM 848 O O . ILE A 1 110 ? 54.958 4.530 -15.749 1.00 52.41 110 ILE A O 1
ATOM 852 N N . LEU A 1 111 ? 53.658 4.442 -13.922 1.00 49.38 111 LEU A N 1
ATOM 853 C CA . LEU A 1 111 ? 54.722 4.777 -12.967 1.00 49.38 111 LEU A CA 1
ATOM 854 C C . LEU A 1 111 ? 55.722 3.630 -12.756 1.00 49.38 111 LEU A C 1
ATOM 856 O O . LEU A 1 111 ? 56.891 3.891 -12.497 1.00 49.38 111 LEU A O 1
ATOM 860 N N . LYS A 1 112 ? 55.303 2.371 -12.939 1.00 51.03 112 LYS A N 1
ATOM 861 C CA . LYS A 1 112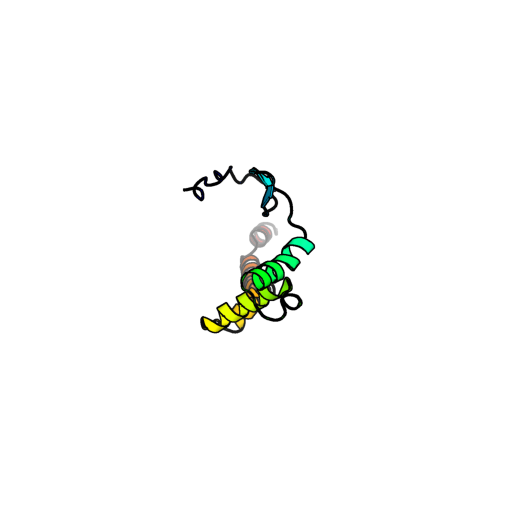 ? 56.207 1.210 -12.875 1.00 51.03 112 LYS A CA 1
ATOM 862 C C . LYS A 1 112 ? 57.122 1.077 -14.099 1.00 51.03 112 LYS A C 1
ATOM 864 O O . LYS A 1 112 ? 58.107 0.360 -14.031 1.00 51.03 112 LYS A O 1
ATOM 869 N N . ARG A 1 113 ? 56.809 1.762 -15.207 1.00 49.91 113 ARG A N 1
ATOM 870 C CA . ARG A 1 113 ? 57.626 1.772 -16.434 1.00 49.91 113 ARG A CA 1
ATOM 871 C C . ARG A 1 113 ? 58.659 2.907 -16.487 1.00 49.91 113 ARG A C 1
ATOM 873 O O . ARG A 1 113 ? 59.493 2.903 -17.381 1.00 49.91 113 ARG A O 1
ATOM 880 N N . LEU A 1 114 ? 58.590 3.869 -15.562 1.00 52.16 114 LEU A N 1
ATOM 881 C CA . LEU A 1 114 ? 59.515 5.011 -15.459 1.00 52.16 114 LEU A CA 1
ATOM 882 C C . LEU A 1 114 ? 60.558 4.844 -14.339 1.00 52.16 114 LEU A C 1
ATOM 884 O O . LEU A 1 114 ? 61.364 5.741 -14.118 1.00 52.16 114 LEU A O 1
ATOM 888 N N . CYS A 1 115 ? 60.528 3.723 -13.615 1.00 44.44 115 CYS A N 1
ATOM 889 C CA . CYS A 1 115 ? 61.432 3.423 -12.507 1.00 44.44 115 CYS A CA 1
ATOM 890 C C . CYS A 1 115 ? 61.837 1.940 -12.544 1.00 44.44 115 CYS A C 1
ATOM 892 O O . CYS A 1 115 ? 61.546 1.184 -11.627 1.00 44.44 115 CYS A O 1
ATOM 894 N N . GLU A 1 116 ? 62.457 1.524 -13.644 1.00 45.59 116 GLU A N 1
ATOM 895 C CA . GLU A 1 116 ? 63.382 0.384 -13.703 1.00 45.59 116 GLU A CA 1
ATOM 896 C C . GLU A 1 116 ? 64.671 0.943 -14.349 1.00 45.59 116 GLU A C 1
ATOM 898 O O . GLU A 1 116 ? 64.545 1.824 -15.207 1.00 45.59 116 GLU A O 1
ATOM 903 N N . PRO A 1 117 ? 65.868 0.549 -13.875 1.00 50.81 117 PRO A N 1
ATOM 904 C CA . PRO A 1 117 ? 67.142 1.226 -14.159 1.00 50.81 117 PRO A CA 1
ATOM 905 C C . PRO A 1 117 ? 67.577 1.198 -15.629 1.00 50.81 117 PRO A C 1
ATOM 907 O O . PRO A 1 117 ? 67.295 0.195 -16.324 1.00 50.81 117 PRO A O 1
#